Protein AF-A0A7S0EJP9-F1 (afdb_monomer)

Solvent-accessible surface area (backbone atoms only — not comparable to full-atom values): 6177 Å² total; per-residue (Å²): 135,87,71,93,80,46,49,66,58,36,39,51,52,16,52,53,30,41,78,68,69,37,49,70,61,13,44,55,24,21,53,50,23,35,73,77,34,79,79,43,28,59,30,37,18,52,48,28,44,51,38,47,77,71,71,41,59,84,40,66,68,39,55,53,31,36,50,57,10,34,76,74,33,74,82,39,61,69,30,42,48,36,44,18,50,50,27,41,72,63,75,34,54,70,62,16,51,56,43,51,52,52,46,55,58,52,56,51,56,61,74,70,40,95,87,117

Mean predicted aligned error: 5.54 Å

Organism: NCBI:txid3032

Foldseek 3Di:
DDDPLDLVVLLVVLVVCVVVVVLVSSLVSLVSSCVSPVLALSSLLSNLLSCLVVLNLVDVSSVVSLVSSCVSCVLDLSSLQSVLSSCVSVVNNVVSVVSVVSNVVVVVVVVPPPVD

Structure (mmCIF, N/CA/C/O backbone):
data_AF-A0A7S0EJP9-F1
#
_entry.id   AF-A0A7S0EJP9-F1
#
loop_
_atom_site.group_PDB
_atom_site.id
_atom_site.type_symbol
_atom_site.label_atom_id
_atom_site.label_alt_id
_atom_site.label_comp_id
_atom_site.label_asym_id
_atom_site.label_entity_id
_atom_site.label_seq_id
_atom_site.pdbx_PDB_ins_code
_atom_site.Cartn_x
_atom_site.Cartn_y
_atom_site.Cartn_z
_atom_site.occupancy
_atom_site.B_iso_or_equiv
_atom_site.auth_seq_id
_atom_site.auth_comp_id
_atom_site.auth_asym_id
_atom_site.auth_atom_id
_atom_site.pdbx_PDB_model_num
ATOM 1 N N . SER A 1 1 ? 24.679 -3.804 -19.038 1.00 35.72 1 SER A N 1
ATOM 2 C CA . SER A 1 1 ? 23.480 -4.091 -19.852 1.00 35.72 1 SER A CA 1
ATOM 3 C C . SER A 1 1 ? 22.241 -3.875 -18.992 1.00 35.72 1 SER A C 1
ATOM 5 O O . SER A 1 1 ? 21.875 -4.736 -18.207 1.00 35.72 1 SER A O 1
ATOM 7 N N . ALA A 1 2 ? 21.642 -2.682 -19.049 1.00 40.38 2 ALA A N 1
ATOM 8 C CA . ALA A 1 2 ? 20.444 -2.356 -18.275 1.00 40.38 2 ALA A CA 1
ATOM 9 C C . ALA A 1 2 ? 19.207 -2.894 -19.007 1.00 40.38 2 ALA A C 1
ATOM 11 O O . ALA A 1 2 ? 18.754 -2.297 -19.979 1.00 40.38 2 ALA A O 1
ATOM 12 N N . SER A 1 3 ? 18.695 -4.045 -18.579 1.00 44.69 3 SER A N 1
ATOM 13 C CA . SER A 1 3 ? 17.474 -4.626 -19.140 1.00 44.69 3 SER A CA 1
ATOM 14 C C . SER A 1 3 ? 16.260 -3.729 -18.814 1.00 44.69 3 SER A C 1
ATOM 16 O O . SER A 1 3 ? 15.945 -3.563 -17.635 1.00 44.69 3 SER A O 1
ATOM 18 N N . PRO A 1 4 ? 15.531 -3.173 -19.805 1.00 47.84 4 PRO A N 1
ATOM 19 C CA . PRO A 1 4 ? 14.410 -2.238 -19.598 1.00 47.84 4 PRO A CA 1
ATOM 20 C C . PRO A 1 4 ? 13.113 -2.854 -19.034 1.00 47.84 4 PRO A C 1
ATOM 22 O O . PRO A 1 4 ? 12.049 -2.240 -19.115 1.00 47.84 4 PRO A O 1
ATOM 25 N N . ASN A 1 5 ? 13.169 -4.056 -18.455 1.00 55.03 5 ASN A N 1
ATOM 26 C CA . ASN A 1 5 ? 12.011 -4.780 -17.919 1.00 55.03 5 ASN A CA 1
ATOM 27 C C . ASN A 1 5 ? 11.846 -4.602 -16.398 1.00 55.03 5 ASN A C 1
ATOM 29 O O . ASN A 1 5 ? 11.392 -5.500 -15.696 1.00 55.03 5 ASN A O 1
ATOM 33 N N . ASN A 1 6 ? 12.302 -3.467 -15.865 1.00 70.62 6 ASN A N 1
ATOM 34 C CA . ASN A 1 6 ? 12.559 -3.341 -14.440 1.00 70.62 6 ASN A CA 1
ATOM 35 C C . ASN A 1 6 ? 11.319 -2.831 -13.683 1.00 70.62 6 ASN A C 1
ATOM 37 O O . ASN A 1 6 ? 11.081 -1.626 -13.562 1.00 70.62 6 ASN A O 1
ATOM 41 N N . THR A 1 7 ? 10.521 -3.765 -13.173 1.00 83.12 7 THR A N 1
ATOM 42 C CA . THR A 1 7 ? 9.436 -3.540 -12.201 1.00 83.12 7 THR A CA 1
ATOM 43 C C . THR A 1 7 ? 9.868 -2.681 -11.022 1.00 83.12 7 THR A C 1
ATOM 45 O O . THR A 1 7 ? 9.077 -1.863 -10.557 1.00 83.12 7 THR A O 1
ATOM 48 N N . GLN A 1 8 ? 11.133 -2.778 -10.607 1.00 85.19 8 GLN A N 1
ATOM 49 C CA . GLN A 1 8 ? 11.726 -1.928 -9.579 1.00 85.19 8 GLN A CA 1
ATOM 50 C C . GLN A 1 8 ? 11.788 -0.460 -10.013 1.00 85.19 8 GLN A C 1
ATOM 52 O O . GLN A 1 8 ? 11.442 0.423 -9.237 1.00 85.19 8 GLN A O 1
ATOM 57 N N . VAL A 1 9 ? 12.172 -0.180 -11.262 1.00 86.75 9 VAL A N 1
ATOM 58 C CA . VAL A 1 9 ? 12.203 1.192 -11.798 1.00 86.75 9 VAL A CA 1
ATOM 59 C C . VAL A 1 9 ? 10.787 1.743 -11.907 1.00 86.75 9 VAL A C 1
ATOM 61 O O . VAL A 1 9 ? 10.538 2.871 -11.489 1.00 86.75 9 VAL A O 1
ATOM 64 N N . ALA A 1 10 ? 9.838 0.945 -12.405 1.00 89.25 10 ALA A N 1
ATOM 65 C CA . ALA A 1 10 ? 8.432 1.343 -12.437 1.00 89.25 10 ALA A CA 1
ATOM 66 C C . ALA A 1 10 ? 7.894 1.639 -11.025 1.00 89.25 10 ALA A C 1
ATOM 68 O O . ALA A 1 10 ? 7.234 2.657 -10.836 1.00 89.25 10 ALA A O 1
ATOM 69 N N . PHE A 1 11 ? 8.237 0.810 -10.035 1.00 93.62 11 PHE A N 1
ATOM 70 C CA . PHE A 1 11 ? 7.866 1.025 -8.639 1.00 93.62 11 PHE A CA 1
ATOM 71 C C . PHE A 1 11 ? 8.460 2.325 -8.091 1.00 93.62 11 PHE A C 1
ATOM 73 O O . PHE A 1 11 ? 7.729 3.117 -7.508 1.00 93.62 11 PHE A O 1
ATOM 80 N N . LEU A 1 12 ? 9.754 2.576 -8.313 1.00 94.06 12 LEU A N 1
ATOM 81 C CA . LEU A 1 12 ? 10.423 3.790 -7.842 1.00 94.06 12 LEU A CA 1
ATOM 82 C C . LEU A 1 12 ? 9.807 5.053 -8.453 1.00 94.06 12 LEU A C 1
ATOM 84 O O . LEU A 1 12 ? 9.531 6.001 -7.724 1.00 94.06 12 LEU A O 1
ATOM 88 N N . PHE A 1 13 ? 9.524 5.060 -9.760 1.00 93.75 13 PHE A N 1
ATOM 89 C CA . PHE A 1 13 ? 8.793 6.168 -10.380 1.00 93.75 13 PHE A CA 1
ATOM 90 C C . PHE A 1 13 ? 7.415 6.358 -9.749 1.00 93.75 13 PHE A C 1
ATOM 92 O O . PHE A 1 13 ? 7.078 7.480 -9.383 1.00 93.75 13 PHE A O 1
ATOM 99 N N . GLY A 1 14 ? 6.656 5.273 -9.564 1.00 95.94 14 GLY A N 1
ATOM 100 C CA . GLY A 1 14 ? 5.341 5.337 -8.927 1.00 95.94 14 GLY A CA 1
ATOM 101 C C . GLY A 1 14 ? 5.408 5.895 -7.508 1.00 95.94 14 GLY A C 1
ATOM 102 O O . GLY A 1 14 ? 4.620 6.762 -7.143 1.00 95.94 14 GLY A O 1
ATOM 103 N N . PHE A 1 15 ? 6.405 5.472 -6.734 1.00 95.44 15 PHE A N 1
ATOM 104 C CA . PHE A 1 15 ? 6.669 5.985 -5.397 1.00 95.44 15 PHE A CA 1
ATOM 105 C C . PHE A 1 15 ? 6.949 7.492 -5.408 1.00 95.44 15 PHE A C 1
ATOM 107 O O . PHE A 1 15 ? 6.300 8.239 -4.678 1.00 95.44 15 PHE A O 1
ATOM 114 N N . PHE A 1 16 ? 7.863 7.972 -6.254 1.00 96.38 16 PHE A N 1
ATOM 115 C CA . PHE A 1 16 ? 8.178 9.402 -6.320 1.00 96.38 16 PHE A CA 1
ATOM 116 C C . PHE A 1 16 ? 7.006 10.244 -6.832 1.00 96.38 16 PHE A C 1
ATOM 118 O O . PHE A 1 16 ? 6.747 11.322 -6.294 1.00 96.38 16 PHE A O 1
ATOM 125 N N . GLU A 1 17 ? 6.277 9.758 -7.837 1.00 97.56 17 GLU A N 1
ATOM 126 C CA . GLU A 1 17 ? 5.071 10.409 -8.354 1.00 97.56 17 GLU A CA 1
ATOM 127 C C . GLU A 1 17 ? 4.005 10.518 -7.249 1.00 97.56 17 GLU A C 1
ATOM 129 O O . GLU A 1 17 ? 3.477 11.608 -7.022 1.00 97.56 17 GLU A O 1
ATOM 134 N N . MET A 1 18 ? 3.780 9.447 -6.478 1.00 96.88 18 MET A N 1
ATOM 135 C CA . MET A 1 18 ? 2.847 9.430 -5.345 1.00 96.88 18 MET A CA 1
ATOM 136 C C . MET A 1 18 ? 3.239 10.460 -4.286 1.00 96.88 18 MET A C 1
ATOM 138 O O . MET A 1 18 ? 2.423 11.293 -3.895 1.00 96.88 18 MET A O 1
ATOM 142 N N . ARG A 1 19 ? 4.513 10.468 -3.876 1.00 94.00 19 ARG A N 1
ATOM 143 C CA . ARG A 1 19 ? 5.048 11.429 -2.897 1.00 94.00 19 ARG A CA 1
ATOM 144 C C . ARG A 1 19 ? 5.007 12.877 -3.388 1.00 94.00 19 ARG A C 1
ATOM 146 O O . ARG A 1 19 ? 4.976 13.787 -2.568 1.00 94.00 19 ARG A O 1
ATOM 153 N N . SER A 1 20 ? 4.964 13.081 -4.702 1.00 95.56 20 SER A N 1
ATOM 154 C CA . SER A 1 20 ? 4.814 14.392 -5.343 1.00 95.56 20 SER A CA 1
ATOM 155 C C . SER A 1 20 ? 3.350 14.801 -5.567 1.00 95.56 20 SER A C 1
ATOM 157 O O . SER A 1 2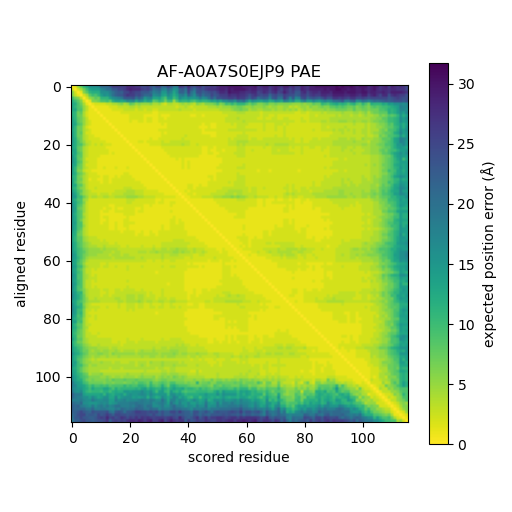0 ? 3.096 15.796 -6.240 1.00 95.56 20 SER A O 1
ATOM 159 N N . GLY A 1 21 ? 2.380 14.023 -5.072 1.00 95.12 21 GLY A N 1
ATOM 160 C CA . GLY A 1 21 ? 0.945 14.269 -5.259 1.00 95.12 21 GLY A CA 1
ATOM 161 C C . GLY A 1 21 ? 0.403 13.901 -6.647 1.00 95.12 21 GLY A C 1
ATOM 162 O O . GLY A 1 21 ? -0.781 14.100 -6.919 1.00 95.12 21 GLY A O 1
ATOM 163 N N . LYS A 1 22 ? 1.229 13.322 -7.526 1.00 97.62 22 LYS A N 1
ATOM 164 C CA . LYS A 1 22 ? 0.857 12.871 -8.879 1.00 97.62 22 LYS A CA 1
ATOM 165 C C . LYS A 1 22 ? 0.222 11.481 -8.821 1.00 97.62 22 LYS A C 1
ATOM 167 O O . LYS A 1 22 ? 0.779 10.487 -9.286 1.00 97.62 22 LYS A O 1
ATOM 172 N N . LEU A 1 23 ? -0.933 11.400 -8.159 1.00 96.69 23 LEU A N 1
ATOM 173 C CA . LEU A 1 23 ? -1.553 10.121 -7.799 1.00 96.69 23 LEU A CA 1
ATOM 174 C C . LEU A 1 23 ? -1.991 9.293 -9.020 1.00 96.69 23 LEU A C 1
ATOM 176 O O . LEU A 1 23 ? -1.939 8.068 -8.967 1.00 96.69 23 LEU A O 1
ATOM 180 N N . LYS A 1 24 ? -2.396 9.931 -10.128 1.00 97.31 24 LYS A N 1
ATOM 181 C CA . LYS A 1 24 ? -2.844 9.223 -11.345 1.00 97.31 24 LYS A CA 1
ATOM 182 C C . LYS A 1 24 ? -1.678 8.568 -12.086 1.00 97.31 24 LYS A C 1
ATOM 184 O O . LYS A 1 24 ? -1.779 7.436 -12.566 1.00 97.31 24 LYS A O 1
ATOM 189 N N . GLU A 1 25 ? -0.564 9.281 -12.176 1.00 97.19 25 GLU A N 1
ATOM 190 C CA . GLU A 1 25 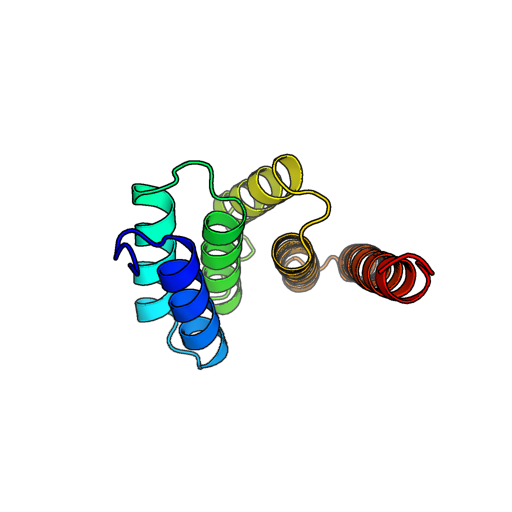? 0.678 8.794 -12.760 1.00 97.19 25 GLU A CA 1
ATOM 191 C C . GLU A 1 25 ? 1.217 7.635 -11.921 1.00 97.19 25 GLU A C 1
ATOM 193 O O . GLU A 1 25 ? 1.432 6.543 -12.455 1.00 97.19 25 GLU A O 1
ATOM 198 N N . ALA A 1 26 ? 1.268 7.817 -10.598 1.00 97.75 26 ALA A N 1
ATOM 199 C CA . ALA A 1 26 ? 1.680 6.779 -9.663 1.00 97.75 26 ALA A CA 1
ATOM 200 C C . ALA A 1 26 ? 0.824 5.510 -9.771 1.00 97.75 26 ALA A C 1
ATOM 202 O O . ALA A 1 26 ? 1.355 4.399 -9.829 1.00 97.75 26 ALA A O 1
ATOM 203 N N . GLU A 1 27 ? -0.499 5.661 -9.873 1.00 97.56 27 GLU A N 1
ATOM 204 C CA . GLU A 1 27 ? -1.420 4.542 -10.078 1.00 97.56 27 GLU A CA 1
ATOM 205 C C . GLU A 1 27 ? -1.072 3.773 -11.360 1.00 97.56 27 GLU A C 1
ATOM 207 O O . GLU A 1 27 ? -0.948 2.546 -11.341 1.00 97.56 27 GLU A O 1
ATOM 212 N N . THR A 1 28 ? -0.809 4.485 -12.458 1.00 97.44 28 THR A N 1
ATOM 213 C CA . THR A 1 28 ? -0.396 3.876 -13.732 1.00 97.44 28 THR A CA 1
ATOM 214 C C . THR A 1 28 ? 0.909 3.084 -13.586 1.00 97.44 28 THR A C 1
ATOM 216 O O . THR A 1 28 ? 1.054 1.998 -14.167 1.00 97.44 28 THR A O 1
ATOM 219 N N . ARG A 1 29 ? 1.868 3.590 -12.797 1.00 96.75 29 ARG A N 1
ATOM 220 C CA . ARG A 1 29 ? 3.137 2.901 -12.518 1.00 96.75 29 ARG A CA 1
ATOM 221 C C . ARG A 1 29 ? 2.941 1.640 -11.694 1.00 96.75 29 ARG A C 1
ATOM 223 O O . ARG A 1 29 ? 3.425 0.586 -12.105 1.00 96.75 29 ARG A O 1
ATOM 230 N N . PHE A 1 30 ? 2.197 1.706 -10.595 1.00 97.00 30 PHE A N 1
ATOM 231 C CA . PHE A 1 30 ? 1.962 0.533 -9.755 1.00 97.00 30 PHE A CA 1
ATOM 232 C C . PHE A 1 30 ? 1.105 -0.524 -10.460 1.00 97.00 30 PHE A C 1
ATOM 234 O O . PHE A 1 30 ? 1.396 -1.714 -10.359 1.00 97.00 30 PHE A O 1
ATOM 241 N N . GLN A 1 31 ? 0.124 -0.126 -11.275 1.00 96.12 31 GLN A N 1
ATOM 242 C CA . GLN A 1 31 ? -0.601 -1.065 -12.135 1.00 96.12 31 GLN A CA 1
ATOM 243 C C . GLN A 1 31 ? 0.327 -1.749 -13.146 1.00 96.12 31 GLN A C 1
ATOM 245 O O . GLN A 1 31 ? 0.172 -2.938 -13.422 1.00 96.12 31 GLN A O 1
ATOM 250 N N . ARG A 1 32 ? 1.317 -1.033 -13.699 1.00 94.50 32 ARG A N 1
ATOM 251 C CA . ARG A 1 32 ? 2.343 -1.655 -14.549 1.00 94.50 32 ARG A CA 1
ATOM 252 C C . ARG A 1 32 ? 3.185 -2.658 -13.764 1.00 94.50 32 ARG A C 1
ATOM 254 O O . ARG A 1 32 ? 3.442 -3.733 -14.298 1.00 94.50 32 ARG A O 1
ATOM 261 N N . CYS A 1 33 ? 3.574 -2.338 -12.530 1.00 94.62 33 CYS A N 1
ATOM 262 C CA . CYS A 1 33 ? 4.258 -3.290 -11.656 1.00 94.62 33 CYS A CA 1
ATOM 263 C C . CYS A 1 33 ? 3.418 -4.555 -11.466 1.00 94.62 33 CYS A C 1
ATOM 265 O O . CYS A 1 33 ? 3.942 -5.634 -11.687 1.00 94.62 33 CYS A O 1
ATOM 267 N N . LEU A 1 34 ? 2.118 -4.443 -11.175 1.00 93.81 34 LEU A N 1
ATOM 268 C CA . LEU A 1 34 ? 1.242 -5.612 -11.018 1.00 93.81 34 LEU A CA 1
ATOM 269 C C . LEU A 1 34 ? 1.015 -6.404 -12.313 1.00 93.81 34 LEU A C 1
ATOM 271 O O . LEU A 1 34 ? 0.824 -7.613 -12.254 1.00 93.81 34 LEU A O 1
ATOM 275 N N . ARG A 1 35 ? 1.051 -5.770 -13.491 1.00 93.62 35 ARG A N 1
ATOM 276 C CA . ARG A 1 35 ? 0.977 -6.509 -14.767 1.00 93.62 35 ARG A CA 1
ATOM 277 C C . ARG A 1 35 ? 2.209 -7.378 -15.016 1.00 93.62 35 ARG A C 1
ATOM 279 O O . ARG A 1 35 ? 2.085 -8.438 -15.616 1.00 93.62 35 ARG A O 1
ATOM 286 N N . LEU A 1 36 ? 3.383 -6.908 -14.601 1.00 91.00 36 LEU A N 1
ATOM 287 C CA . LEU A 1 36 ? 4.654 -7.616 -14.779 1.00 91.00 36 LEU A CA 1
ATOM 288 C C . LEU A 1 36 ? 4.928 -8.595 -13.626 1.00 91.00 36 LEU A C 1
ATOM 290 O O . LEU A 1 36 ? 5.438 -9.687 -13.844 1.00 91.00 36 LEU A O 1
ATOM 294 N N . GLU A 1 37 ? 4.539 -8.215 -12.413 1.00 92.81 37 GLU A N 1
ATOM 295 C CA . GLU A 1 37 ? 4.633 -8.987 -11.177 1.00 92.81 37 GLU A CA 1
ATOM 296 C C . GLU A 1 37 ? 3.276 -8.978 -10.455 1.00 92.81 37 GLU A C 1
ATOM 298 O O . GLU A 1 37 ? 3.058 -8.184 -9.531 1.00 92.81 37 GLU A O 1
ATOM 303 N N . PRO A 1 38 ? 2.360 -9.897 -10.807 1.00 92.69 38 PRO A N 1
ATOM 304 C CA . PRO A 1 38 ? 1.030 -9.986 -10.187 1.00 92.69 38 PRO A CA 1
ATOM 305 C C . PRO A 1 38 ? 1.056 -10.165 -8.666 1.00 92.69 38 PRO A C 1
ATOM 307 O O . PRO A 1 38 ? 0.087 -9.862 -7.966 1.00 92.69 38 PRO A O 1
ATOM 310 N N . ASN A 1 39 ? 2.184 -10.646 -8.141 1.00 90.62 39 ASN A N 1
ATOM 311 C CA . ASN A 1 39 ? 2.380 -10.887 -6.721 1.00 90.62 39 ASN A CA 1
ATOM 312 C C . ASN A 1 39 ? 3.141 -9.772 -5.987 1.00 90.62 39 ASN A C 1
ATOM 314 O O . ASN A 1 39 ? 3.428 -9.934 -4.803 1.00 90.62 39 ASN A O 1
ATOM 318 N N . SER A 1 40 ? 3.430 -8.639 -6.637 1.00 95.19 40 SER A N 1
ATOM 319 C CA . SER A 1 40 ? 4.200 -7.543 -6.038 1.00 95.19 40 SER A CA 1
ATOM 320 C C . SER A 1 40 ? 3.470 -6.891 -4.855 1.00 95.19 40 SER A C 1
ATOM 322 O O . SER A 1 40 ? 2.544 -6.094 -5.032 1.00 95.19 40 SER A O 1
ATOM 324 N N . SER A 1 41 ? 3.915 -7.195 -3.632 1.00 96.62 41 SER A N 1
ATOM 325 C CA . SER A 1 41 ? 3.393 -6.612 -2.385 1.00 96.62 41 SER A CA 1
ATOM 326 C C . SER A 1 41 ? 3.535 -5.092 -2.364 1.00 96.62 41 SER A C 1
ATOM 328 O O . SER A 1 41 ? 2.633 -4.388 -1.925 1.00 96.62 41 SER A O 1
ATOM 330 N N . LYS A 1 42 ? 4.650 -4.580 -2.898 1.00 96.12 42 LYS A N 1
ATOM 331 C CA . LYS A 1 42 ? 4.947 -3.146 -2.979 1.00 96.12 42 LYS A CA 1
ATOM 332 C C . LYS A 1 42 ? 3.990 -2.406 -3.902 1.00 96.12 42 LYS A C 1
ATOM 334 O O . LYS A 1 42 ? 3.490 -1.347 -3.546 1.00 96.12 42 LYS A O 1
ATOM 339 N N . ALA A 1 43 ? 3.701 -2.967 -5.073 1.00 96.56 43 ALA A N 1
ATOM 340 C CA . ALA A 1 43 ? 2.749 -2.356 -5.991 1.00 96.56 43 ALA A CA 1
ATOM 341 C C . ALA A 1 43 ? 1.321 -2.374 -5.425 1.00 96.56 43 ALA A C 1
ATOM 343 O O . ALA A 1 43 ? 0.590 -1.394 -5.557 1.00 96.56 43 ALA A O 1
ATOM 344 N N . LEU A 1 44 ? 0.947 -3.462 -4.743 1.00 97.56 44 LEU A N 1
ATOM 345 C CA . LEU A 1 44 ? -0.340 -3.579 -4.062 1.00 97.56 44 LEU A CA 1
ATOM 346 C C . LEU A 1 44 ? -0.477 -2.550 -2.926 1.00 97.56 44 LEU A C 1
ATOM 348 O O . LEU A 1 44 ? -1.488 -1.854 -2.853 1.00 97.56 44 LEU A O 1
ATOM 352 N N . ALA A 1 45 ? 0.560 -2.402 -2.097 1.00 98.31 45 ALA A N 1
ATOM 353 C CA . ALA A 1 45 ? 0.625 -1.398 -1.038 1.00 98.31 45 ALA A CA 1
ATOM 354 C C . ALA A 1 45 ? 0.571 0.036 -1.594 1.00 98.31 45 ALA A C 1
ATOM 356 O O . ALA A 1 45 ? -0.192 0.852 -1.089 1.00 98.31 45 ALA A O 1
ATOM 357 N N . GLY A 1 46 ? 1.299 0.326 -2.677 1.00 97.75 46 GLY A N 1
ATOM 358 C CA . GLY A 1 46 ? 1.290 1.645 -3.316 1.00 97.75 46 GLY A CA 1
ATOM 359 C C . GLY A 1 46 ? -0.084 2.035 -3.869 1.00 97.75 46 GLY A C 1
ATOM 360 O O . GLY A 1 46 ? -0.530 3.164 -3.683 1.00 97.75 46 GLY A O 1
ATOM 361 N N . LEU A 1 47 ? -0.809 1.097 -4.491 1.00 98.19 47 LEU A N 1
ATOM 362 C CA . LEU A 1 47 ? -2.186 1.356 -4.926 1.00 98.19 47 LEU A CA 1
ATOM 363 C C . LEU A 1 47 ? -3.139 1.567 -3.742 1.00 98.19 47 LEU A C 1
ATOM 365 O O . LEU A 1 47 ? -4.005 2.436 -3.817 1.00 98.19 47 LEU A O 1
ATOM 369 N N . ALA A 1 48 ? -2.982 0.811 -2.653 1.00 98.06 48 ALA A N 1
ATOM 370 C CA . ALA A 1 48 ? -3.777 1.015 -1.445 1.00 98.06 48 ALA A CA 1
ATOM 371 C C . ALA A 1 48 ? -3.516 2.403 -0.833 1.00 98.06 48 ALA A C 1
ATOM 373 O O . ALA A 1 48 ? -4.462 3.115 -0.507 1.00 98.06 48 ALA A O 1
ATOM 374 N N . GLU A 1 49 ? -2.254 2.831 -0.756 1.00 98.00 49 GLU A N 1
ATOM 375 C CA . GLU A 1 49 ? -1.867 4.157 -0.260 1.00 98.00 49 GLU A CA 1
ATOM 376 C C . GLU A 1 49 ? -2.461 5.289 -1.115 1.00 98.00 49 GLU A C 1
ATOM 378 O O . GLU A 1 49 ? -3.006 6.250 -0.570 1.00 98.00 49 GLU A O 1
ATOM 383 N N . ILE A 1 50 ? -2.491 5.139 -2.445 1.00 97.94 50 ILE A N 1
ATOM 384 C CA . ILE A 1 50 ? -3.192 6.080 -3.338 1.00 97.94 50 ILE A CA 1
ATOM 385 C C . ILE A 1 50 ? -4.679 6.191 -2.980 1.00 97.94 50 ILE A C 1
ATOM 387 O O . ILE A 1 50 ? -5.210 7.301 -2.910 1.00 97.94 50 ILE A O 1
ATOM 391 N N . ARG A 1 51 ? -5.363 5.068 -2.722 1.00 97.75 51 ARG A N 1
ATOM 392 C CA . ARG A 1 51 ? -6.778 5.081 -2.308 1.00 97.75 51 ARG A CA 1
ATOM 393 C C . ARG A 1 51 ? -6.970 5.754 -0.948 1.00 97.75 51 ARG A C 1
ATOM 395 O O . ARG A 1 51 ? -7.947 6.476 -0.763 1.00 97.75 51 ARG A O 1
ATOM 402 N N . LEU A 1 52 ? -6.021 5.603 -0.029 1.00 97.31 52 LEU A N 1
ATOM 403 C CA . LEU A 1 52 ? -6.046 6.294 1.264 1.00 97.31 52 LEU A CA 1
ATOM 404 C C . LEU A 1 52 ? -5.850 7.805 1.133 1.00 97.31 52 LEU A C 1
ATOM 406 O O . LEU A 1 52 ? -6.541 8.570 1.807 1.00 97.31 52 LEU A O 1
ATOM 410 N N . HIS A 1 53 ? -4.981 8.255 0.226 1.00 95.38 53 HIS A N 1
ATOM 411 C CA . HIS A 1 53 ? -4.866 9.676 -0.115 1.00 95.38 53 HIS A CA 1
ATOM 412 C C . HIS A 1 53 ? -6.147 10.243 -0.744 1.00 95.38 53 HIS A C 1
ATOM 414 O O . HIS A 1 53 ? -6.417 11.434 -0.610 1.00 95.38 53 HIS A O 1
ATOM 420 N N . GLN A 1 54 ? -6.950 9.397 -1.391 1.00 95.06 54 GLN A N 1
ATOM 421 C CA . GLN A 1 54 ? -8.253 9.753 -1.959 1.00 95.06 54 GLN A CA 1
ATOM 422 C C . GLN A 1 54 ? -9.402 9.716 -0.933 1.00 95.06 54 GLN A C 1
ATOM 424 O O . GLN A 1 54 ? -10.537 10.009 -1.298 1.00 95.06 54 GLN A O 1
ATOM 429 N N . GLY A 1 55 ? -9.137 9.375 0.335 1.00 96.06 55 GLY A N 1
ATOM 430 C CA . GLY A 1 55 ? -10.169 9.301 1.376 1.00 96.06 55 GLY A CA 1
ATOM 431 C C . GLY A 1 55 ? -11.034 8.036 1.316 1.00 96.06 55 GLY A C 1
ATOM 432 O O . GLY A 1 55 ? -12.154 8.029 1.822 1.00 96.06 55 GLY A O 1
ATOM 433 N N . LEU A 1 56 ? -10.550 6.979 0.655 1.00 96.56 56 LEU A N 1
ATOM 434 C CA . LEU A 1 56 ? -11.289 5.733 0.437 1.00 96.56 56 LEU A CA 1
ATOM 435 C C . LEU A 1 56 ? -10.950 4.646 1.471 1.00 96.56 56 LEU A C 1
ATOM 437 O O . LEU A 1 56 ? -11.102 3.462 1.184 1.00 96.56 56 LEU A O 1
ATOM 441 N N . GLU A 1 57 ? -10.500 5.017 2.674 1.00 94.19 57 GLU A N 1
ATOM 442 C CA . GLU A 1 57 ? -10.173 4.077 3.761 1.00 94.19 57 GLU A CA 1
ATOM 443 C C . GLU A 1 57 ? -11.318 3.127 4.150 1.00 94.19 57 GLU A C 1
ATOM 445 O O . GLU A 1 57 ? -11.058 2.014 4.602 1.00 94.19 57 GLU A O 1
ATOM 450 N N . SER A 1 58 ? -12.577 3.529 3.953 1.00 94.38 58 SER A N 1
ATOM 451 C CA . SER A 1 58 ? -13.754 2.700 4.241 1.00 94.38 58 SER A CA 1
ATOM 452 C C . SER A 1 58 ? -14.023 1.624 3.184 1.00 94.38 58 SER A C 1
ATOM 454 O O . SER A 1 58 ? -14.828 0.722 3.422 1.00 94.38 58 SER A O 1
ATOM 456 N N . ASN A 1 59 ? -13.361 1.683 2.022 1.00 96.19 59 ASN A N 1
ATOM 457 C CA . ASN A 1 59 ? -13.492 0.657 0.998 1.00 96.19 59 ASN A CA 1
ATOM 458 C C . ASN A 1 59 ? -12.749 -0.619 1.435 1.00 96.19 59 ASN A C 1
ATOM 460 O O . ASN A 1 59 ? -11.529 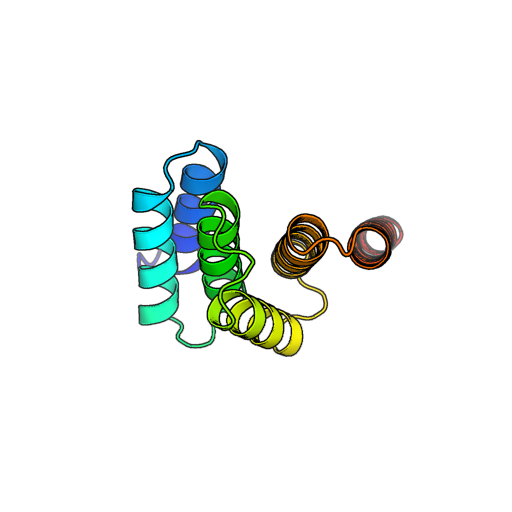-0.627 1.612 1.00 96.19 59 ASN A O 1
ATOM 464 N N . ALA A 1 60 ? -13.490 -1.725 1.549 1.00 94.81 60 ALA A N 1
ATOM 465 C CA . ALA A 1 60 ? -12.964 -3.030 1.945 1.00 94.81 60 ALA A CA 1
ATOM 466 C C . ALA A 1 60 ? -11.823 -3.535 1.042 1.00 94.81 60 ALA A C 1
ATOM 468 O O . ALA A 1 60 ? -10.936 -4.254 1.508 1.00 94.81 60 ALA A O 1
ATOM 469 N N . GLU A 1 61 ? -11.800 -3.143 -0.234 1.00 95.75 61 GLU A N 1
ATOM 470 C CA . GLU A 1 61 ? -10.717 -3.491 -1.156 1.00 95.75 61 GLU A CA 1
ATOM 471 C C . GLU A 1 61 ? -9.364 -2.952 -0.682 1.00 95.75 61 GLU A C 1
ATOM 473 O O . GLU A 1 61 ? -8.363 -3.656 -0.797 1.00 95.75 61 GLU A O 1
ATOM 478 N N . VAL A 1 62 ? -9.330 -1.761 -0.074 1.00 97.75 62 VAL A N 1
ATOM 479 C CA . VAL A 1 62 ? -8.093 -1.158 0.445 1.00 97.75 62 VAL A CA 1
ATOM 480 C C . VAL A 1 62 ? -7.527 -2.006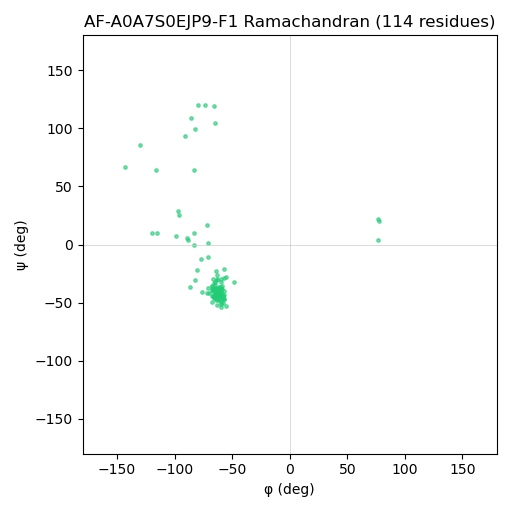 1.582 1.00 97.75 62 VAL A C 1
ATOM 482 O O . VAL A 1 62 ? -6.346 -2.354 1.564 1.00 97.75 62 VAL A O 1
ATOM 485 N N . GLY A 1 63 ? -8.379 -2.428 2.520 1.00 96.88 63 GLY 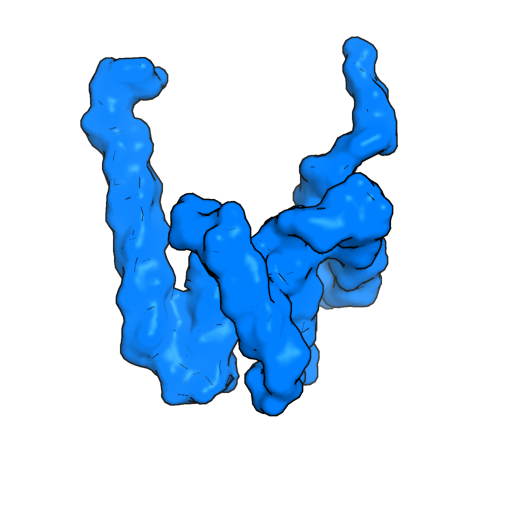A N 1
ATOM 486 C CA . GLY A 1 63 ? -7.987 -3.342 3.595 1.00 96.88 63 GLY A CA 1
ATOM 487 C C . GLY A 1 63 ? -7.480 -4.687 3.065 1.00 96.88 63 GLY A C 1
ATOM 488 O O . GLY A 1 63 ? -6.438 -5.169 3.506 1.00 96.88 63 GLY A O 1
ATOM 489 N N . ASN A 1 64 ? -8.153 -5.259 2.062 1.00 97.81 64 ASN A N 1
ATOM 490 C CA . ASN A 1 64 ? -7.734 -6.513 1.426 1.00 97.81 64 ASN A CA 1
ATOM 491 C C . ASN A 1 64 ? -6.381 -6.391 0.709 1.00 97.81 64 ASN A C 1
ATOM 493 O O . ASN A 1 64 ? -5.581 -7.328 0.725 1.00 97.81 64 ASN A O 1
ATOM 497 N N . MET A 1 65 ? -6.119 -5.252 0.067 1.00 97.81 65 MET A N 1
ATOM 498 C CA . MET A 1 65 ? -4.840 -4.967 -0.582 1.00 97.81 65 MET A CA 1
ATOM 499 C C . MET A 1 65 ? -3.709 -4.864 0.442 1.00 97.81 65 MET A C 1
ATOM 501 O O . MET A 1 65 ? -2.663 -5.482 0.255 1.00 97.81 65 MET A O 1
ATOM 505 N N . ILE A 1 66 ? -3.931 -4.145 1.546 1.00 98.12 66 ILE A N 1
ATOM 506 C CA . ILE A 1 66 ? -2.959 -4.039 2.641 1.00 98.12 66 ILE A CA 1
ATOM 507 C C . ILE A 1 66 ? -2.693 -5.407 3.274 1.00 98.12 66 ILE A C 1
ATOM 509 O O . ILE A 1 66 ? -1.532 -5.786 3.411 1.00 98.12 66 ILE A O 1
ATOM 513 N N . LEU A 1 67 ? -3.740 -6.176 3.588 1.00 97.50 67 LEU A N 1
ATOM 514 C CA . LEU A 1 67 ? -3.610 -7.510 4.177 1.00 97.50 67 LEU A CA 1
ATOM 515 C C . LEU A 1 67 ? -2.730 -8.418 3.310 1.00 97.50 67 LEU A C 1
ATOM 517 O O . LEU A 1 67 ? -1.721 -8.933 3.782 1.00 97.50 67 LEU A O 1
ATOM 521 N N . LYS A 1 68 ? -3.051 -8.536 2.017 1.00 97.75 68 LYS A N 1
ATOM 522 C CA . LYS A 1 68 ? -2.274 -9.351 1.071 1.00 97.75 68 LYS A CA 1
ATOM 523 C C . LYS A 1 68 ? -0.831 -8.870 0.924 1.00 97.75 68 LYS A C 1
ATOM 525 O O . LYS A 1 68 ? 0.068 -9.688 0.738 1.00 97.75 68 LYS A O 1
ATOM 530 N N . ALA A 1 69 ? -0.592 -7.558 0.961 1.00 97.75 69 ALA A N 1
ATOM 531 C CA . ALA A 1 69 ? 0.761 -7.016 0.888 1.00 97.75 69 ALA A CA 1
ATOM 532 C C . ALA A 1 69 ? 1.576 -7.408 2.131 1.00 97.75 69 ALA A C 1
ATOM 534 O O . ALA A 1 69 ? 2.707 -7.875 1.994 1.00 97.75 69 ALA A O 1
ATOM 535 N N . VAL A 1 70 ? 0.984 -7.279 3.324 1.00 97.06 70 VAL A N 1
ATOM 536 C CA . VAL A 1 70 ? 1.610 -7.643 4.603 1.00 97.06 70 VAL A CA 1
ATOM 537 C C . VAL A 1 70 ? 1.858 -9.147 4.694 1.00 97.06 70 VAL A C 1
ATOM 539 O O . VAL A 1 70 ? 2.954 -9.541 5.071 1.00 97.06 70 VAL A O 1
ATOM 542 N N . GLU A 1 71 ? 0.904 -9.994 4.300 1.00 96.69 71 GLU A N 1
ATOM 543 C CA . GLU A 1 71 ? 1.076 -11.458 4.291 1.00 96.69 71 GLU A CA 1
ATOM 544 C C . GLU A 1 71 ? 2.278 -11.896 3.447 1.00 96.69 71 GLU A C 1
ATOM 546 O O . GLU A 1 71 ? 3.026 -12.796 3.824 1.00 96.69 71 GLU A O 1
ATOM 551 N N . ARG A 1 72 ? 2.486 -11.241 2.301 1.00 95.50 72 ARG A N 1
ATOM 552 C CA . ARG A 1 72 ? 3.567 -11.570 1.364 1.00 95.50 72 ARG A CA 1
ATOM 553 C C . ARG A 1 72 ? 4.908 -10.964 1.754 1.00 95.50 72 ARG A C 1
ATOM 555 O O . ARG A 1 72 ? 5.955 -11.496 1.393 1.00 95.50 72 ARG A O 1
ATOM 562 N N . SER A 1 73 ? 4.904 -9.809 2.410 1.00 95.38 73 SER A N 1
ATOM 563 C CA . SER A 1 73 ? 6.125 -9.073 2.747 1.00 95.38 73 SER A CA 1
ATOM 564 C C . SER A 1 73 ? 5.997 -8.399 4.119 1.00 95.38 73 SER A C 1
ATOM 566 O O . SER A 1 73 ? 5.992 -7.171 4.208 1.00 95.38 73 SER A O 1
ATOM 568 N N . PRO A 1 74 ? 5.924 -9.189 5.209 1.00 93.81 74 PRO A N 1
ATOM 569 C CA . PRO A 1 74 ? 5.573 -8.702 6.550 1.00 93.81 74 PRO A CA 1
ATOM 570 C C . PRO A 1 74 ? 6.652 -7.841 7.217 1.00 93.81 74 PRO A C 1
ATOM 572 O O . PRO A 1 74 ? 6.392 -7.240 8.258 1.00 93.81 74 PRO A O 1
ATOM 575 N N . ASN A 1 75 ? 7.853 -7.805 6.640 1.00 91.00 75 ASN A N 1
ATOM 576 C CA . ASN A 1 75 ? 9.001 -7.034 7.116 1.00 91.00 75 ASN A CA 1
ATOM 577 C C . ASN A 1 75 ? 9.481 -6.014 6.078 1.00 91.00 75 ASN A C 1
ATOM 579 O O . ASN A 1 75 ? 10.564 -5.464 6.222 1.00 91.00 75 ASN A O 1
ATOM 583 N N . ASP A 1 76 ? 8.724 -5.788 5.000 1.00 92.56 76 ASP A N 1
ATOM 584 C CA . ASP A 1 76 ? 9.092 -4.749 4.046 1.00 92.56 76 ASP A CA 1
ATOM 585 C C . ASP A 1 76 ? 8.669 -3.376 4.601 1.00 92.56 76 ASP A C 1
ATOM 587 O O . ASP A 1 76 ? 7.474 -3.168 4.840 1.00 92.56 76 ASP A O 1
ATOM 591 N N . PRO A 1 77 ? 9.601 -2.425 4.807 1.00 91.88 77 PRO A N 1
ATOM 592 C CA . PRO A 1 77 ? 9.278 -1.145 5.435 1.00 91.88 77 PRO A CA 1
ATOM 593 C C . PRO A 1 77 ? 8.233 -0.332 4.667 1.00 91.88 77 PRO A C 1
ATOM 595 O O . PRO A 1 77 ? 7.433 0.369 5.282 1.00 91.88 77 PRO A O 1
ATOM 598 N N . PHE A 1 78 ? 8.198 -0.441 3.334 1.00 93.44 78 PHE A N 1
ATOM 599 C CA . PHE A 1 78 ? 7.209 0.264 2.519 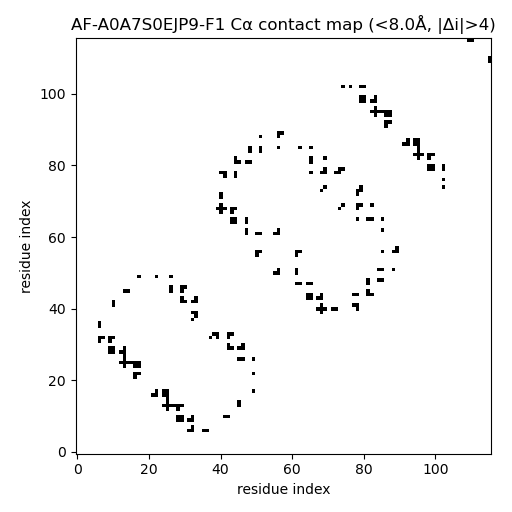1.00 93.44 78 PHE A CA 1
ATOM 600 C C . PHE A 1 78 ? 5.806 -0.327 2.718 1.00 93.44 78 PHE A C 1
ATOM 602 O O . PHE A 1 78 ? 4.834 0.409 2.882 1.00 93.44 78 PHE A O 1
ATOM 609 N N . VAL A 1 79 ? 5.700 -1.656 2.779 1.00 97.12 79 VAL A N 1
ATOM 610 C CA . VAL A 1 79 ? 4.436 -2.347 3.079 1.00 97.12 79 VAL A CA 1
ATOM 611 C C . VAL A 1 79 ? 3.954 -2.045 4.500 1.00 97.12 79 VAL A C 1
ATOM 613 O O . VAL A 1 79 ? 2.775 -1.751 4.704 1.00 97.12 79 VAL A O 1
ATOM 616 N N . LEU A 1 80 ? 4.855 -2.081 5.485 1.00 96.12 80 LEU A N 1
ATOM 617 C CA . LEU A 1 80 ? 4.520 -1.756 6.871 1.00 96.12 80 LEU A CA 1
ATOM 618 C C . LEU A 1 80 ? 4.085 -0.295 7.023 1.00 96.12 80 LEU A C 1
ATOM 620 O O . LEU A 1 80 ? 3.100 -0.033 7.710 1.00 96.12 80 LEU A O 1
ATOM 624 N N . HIS A 1 81 ? 4.742 0.639 6.332 1.00 95.75 81 HIS A N 1
ATOM 625 C CA . HIS A 1 81 ? 4.319 2.038 6.293 1.00 95.75 81 HIS A CA 1
ATOM 626 C C . HIS A 1 81 ? 2.890 2.181 5.756 1.00 95.75 81 HIS A C 1
ATOM 628 O O . HIS A 1 81 ? 2.045 2.785 6.418 1.00 95.75 81 HIS A O 1
ATOM 634 N N . ALA A 1 82 ? 2.581 1.573 4.605 1.00 97.06 82 ALA A N 1
ATOM 635 C CA . ALA A 1 82 ? 1.234 1.610 4.037 1.00 97.06 82 ALA A CA 1
ATOM 636 C C . ALA A 1 82 ? 0.186 1.005 4.995 1.00 97.06 82 ALA A C 1
ATOM 638 O O . ALA A 1 82 ? -0.917 1.534 5.131 1.00 97.06 82 ALA A O 1
ATOM 639 N N . SER A 1 83 ? 0.537 -0.064 5.721 1.00 98.00 83 SER A N 1
ATOM 640 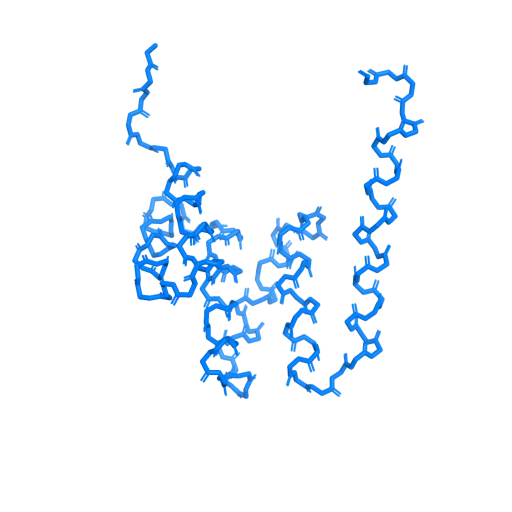C CA . SER A 1 83 ? -0.332 -0.667 6.742 1.00 98.00 83 SER A CA 1
ATOM 641 C C . SER A 1 83 ? -0.543 0.238 7.962 1.00 98.00 83 SER A C 1
ATOM 643 O O . SER A 1 83 ? -1.656 0.310 8.496 1.00 98.00 83 SER A O 1
ATOM 645 N N . ALA A 1 84 ? 0.499 0.934 8.421 1.00 97.69 84 ALA A N 1
ATOM 646 C CA . ALA A 1 84 ? 0.384 1.920 9.492 1.00 97.69 84 ALA A CA 1
ATOM 647 C C . ALA A 1 84 ? -0.503 3.093 9.056 1.00 97.69 84 ALA A C 1
ATOM 649 O O . ALA A 1 84 ? -1.406 3.492 9.792 1.00 97.69 84 ALA A O 1
ATOM 650 N N . PHE A 1 85 ? -0.313 3.588 7.831 1.00 97.44 85 PHE A N 1
ATOM 651 C CA . PHE A 1 85 ? -1.120 4.665 7.269 1.00 97.44 85 PHE A CA 1
ATOM 652 C C . PHE A 1 85 ? -2.593 4.267 7.113 1.00 97.44 85 PHE A C 1
ATOM 654 O O . PHE A 1 85 ? -3.478 5.032 7.496 1.00 97.44 85 PHE A O 1
ATOM 661 N N . PHE A 1 86 ? -2.869 3.041 6.655 1.00 98.12 86 PHE A N 1
ATOM 662 C CA . PHE A 1 86 ? -4.221 2.479 6.639 1.00 98.12 86 PHE A CA 1
ATOM 663 C C . PHE A 1 86 ? -4.852 2.474 8.033 1.00 98.12 86 PHE A C 1
ATOM 665 O O . PHE A 1 86 ? -5.993 2.908 8.200 1.00 98.12 86 PHE A O 1
ATOM 672 N N . SER A 1 87 ? -4.102 2.017 9.039 1.00 97.50 87 SER A N 1
ATOM 673 C CA . SER A 1 87 ? -4.577 1.924 10.424 1.00 97.50 87 SER A CA 1
ATOM 674 C C . SER A 1 87 ? -4.881 3.310 10.996 1.00 97.50 87 SER A C 1
ATOM 676 O O . SER A 1 87 ? -5.935 3.511 11.596 1.00 97.50 87 SER A O 1
ATOM 678 N N . TRP A 1 88 ? -4.017 4.291 10.728 1.00 97.31 88 TRP A N 1
ATOM 679 C CA . TRP A 1 88 ? -4.232 5.689 11.093 1.00 97.31 88 TRP A CA 1
ATOM 680 C C . TRP A 1 88 ? -5.504 6.260 10.455 1.00 97.31 88 TRP A C 1
ATOM 682 O O . TRP A 1 88 ? -6.390 6.744 11.159 1.00 97.31 88 TRP A O 1
ATOM 692 N N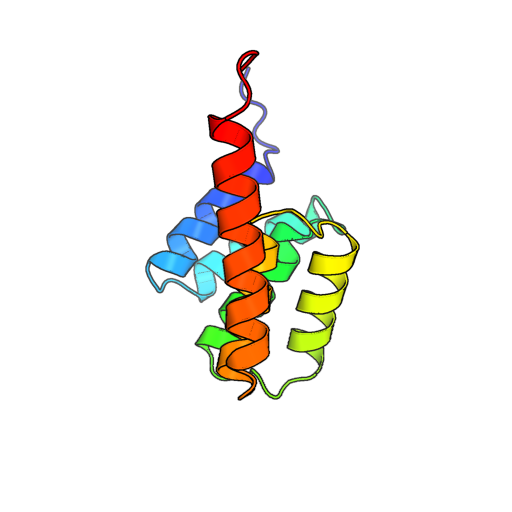 . LYS A 1 89 ? -5.628 6.153 9.125 1.00 97.06 89 LYS A N 1
ATOM 693 C CA . LYS A 1 89 ? -6.780 6.664 8.363 1.00 97.06 89 LYS A CA 1
ATOM 694 C C . LYS A 1 89 ? -8.091 5.976 8.747 1.00 97.06 89 LYS A C 1
ATOM 696 O O . LYS A 1 89 ? -9.132 6.617 8.739 1.00 97.06 89 LYS A O 1
ATOM 701 N N . SER A 1 90 ? -8.030 4.712 9.159 1.00 95.81 90 SER A N 1
ATOM 702 C CA . SER A 1 90 ? -9.188 3.930 9.611 1.00 95.81 90 SER A CA 1
ATOM 703 C C . SER A 1 90 ? -9.569 4.160 11.083 1.00 95.81 90 SER A C 1
ATOM 705 O O . SER A 1 90 ? -10.361 3.393 11.629 1.00 95.81 90 SER A O 1
ATOM 707 N N . GLY A 1 91 ? -8.991 5.160 11.760 1.00 95.94 91 GLY A N 1
ATOM 708 C CA . GLY A 1 91 ? -9.319 5.485 13.153 1.00 95.94 91 GLY A CA 1
ATOM 709 C C . GLY A 1 91 ? -8.712 4.536 14.192 1.00 95.94 91 GLY A C 1
ATOM 710 O O . GLY A 1 91 ? -9.210 4.457 15.312 1.00 95.94 91 GLY A O 1
ATOM 711 N N . LYS A 1 92 ? -7.634 3.820 13.844 1.00 96.12 92 LYS A N 1
ATOM 712 C CA . LYS A 1 92 ? -6.908 2.881 14.721 1.00 96.12 92 LYS A CA 1
ATOM 713 C C . LYS A 1 92 ? -5.466 3.362 14.982 1.00 96.12 92 LYS A C 1
ATOM 715 O O . LYS A 1 92 ? -4.509 2.698 14.574 1.00 96.12 92 LYS A O 1
ATOM 720 N N . PRO A 1 93 ? -5.268 4.513 15.653 1.00 94.50 93 PRO A N 1
ATOM 721 C CA . PRO A 1 93 ? -3.945 5.116 15.824 1.00 94.50 93 PRO A CA 1
ATOM 722 C C . PRO A 1 93 ? -2.989 4.277 16.686 1.00 94.50 93 PRO A C 1
ATOM 724 O O . PRO A 1 93 ? -1.798 4.243 16.393 1.00 94.50 93 PRO A O 1
ATOM 727 N N . SER A 1 94 ? -3.485 3.551 17.696 1.00 95.38 94 SER A N 1
ATOM 728 C CA . SER A 1 94 ? -2.646 2.663 18.520 1.00 95.38 94 SER A CA 1
ATOM 729 C C . SER A 1 94 ? -1.991 1.565 17.679 1.00 95.38 94 SER A C 1
ATOM 731 O O . SER A 1 94 ? -0.782 1.364 17.752 1.00 95.38 94 SER A O 1
ATOM 733 N N . GLN A 1 95 ? -2.769 0.934 16.794 1.00 94.38 95 GLN A N 1
ATOM 734 C CA . GLN A 1 95 ? -2.268 -0.080 15.867 1.00 94.38 95 GLN A CA 1
ATOM 735 C C . GLN A 1 95 ? -1.239 0.506 14.887 1.00 94.38 95 GLN A C 1
ATOM 737 O O . GLN A 1 95 ? -0.237 -0.138 14.582 1.00 94.38 95 GLN A O 1
ATOM 742 N N . ALA A 1 96 ? -1.452 1.736 14.407 1.00 94.44 96 ALA A N 1
ATOM 743 C CA . ALA A 1 96 ? -0.471 2.422 13.567 1.00 94.44 96 ALA A CA 1
ATOM 744 C C . ALA A 1 96 ? 0.866 2.619 14.304 1.00 94.44 96 ALA A C 1
ATOM 746 O O . ALA A 1 96 ? 1.919 2.334 13.737 1.00 94.44 96 ALA A O 1
ATOM 747 N N . GLY A 1 97 ? 0.821 3.046 15.572 1.00 92.00 97 GLY A N 1
ATOM 748 C CA . GLY A 1 97 ? 2.009 3.230 16.410 1.00 92.00 97 GLY A CA 1
ATOM 749 C C . GLY A 1 97 ? 2.806 1.940 16.617 1.00 92.00 97 GLY A C 1
ATOM 750 O O . GLY A 1 97 ? 4.023 1.940 16.451 1.00 92.00 97 GLY A O 1
ATOM 751 N N . GLU A 1 98 ? 2.129 0.823 16.892 1.00 93.06 98 GLU A N 1
ATOM 752 C CA . GLU A 1 98 ? 2.773 -0.494 17.021 1.00 93.06 98 GLU A CA 1
ATOM 753 C C . GLU A 1 98 ? 3.486 -0.923 15.732 1.00 93.06 98 GLU A C 1
ATOM 755 O O . GLU A 1 98 ? 4.598 -1.455 15.770 1.00 93.06 98 GLU A O 1
ATOM 760 N N . ILE A 1 99 ? 2.866 -0.680 14.573 1.00 92.31 99 ILE A N 1
ATOM 761 C CA . ILE A 1 99 ? 3.462 -1.009 13.273 1.00 92.31 99 ILE A CA 1
ATOM 762 C C . ILE A 1 99 ? 4.691 -0.133 13.001 1.00 92.31 99 ILE A C 1
ATOM 764 O O . ILE A 1 99 ? 5.717 -0.661 12.576 1.00 92.31 99 ILE A O 1
ATOM 768 N N . LEU A 1 100 ? 4.622 1.174 13.264 1.00 89.88 100 LEU A N 1
ATOM 769 C CA . LEU A 1 100 ? 5.759 2.084 13.077 1.00 89.88 100 LEU A CA 1
ATOM 770 C C . LEU A 1 100 ? 6.935 1.715 13.989 1.00 89.88 100 LEU A C 1
ATOM 772 O O . LEU A 1 100 ? 8.066 1.624 13.521 1.00 89.88 100 LEU A O 1
ATOM 776 N N . PHE A 1 101 ? 6.664 1.373 15.251 1.00 89.38 101 PHE A N 1
ATOM 777 C CA . PHE A 1 101 ? 7.697 0.905 16.176 1.00 89.38 101 PHE A CA 1
ATOM 778 C C . PHE A 1 101 ? 8.415 -0.359 15.668 1.00 89.38 101 PHE A C 1
ATOM 780 O O . PHE A 1 101 ? 9.628 -0.512 15.843 1.00 89.38 101 PHE A O 1
ATOM 787 N N . ARG A 1 102 ? 7.690 -1.265 14.992 1.00 86.12 102 ARG A N 1
ATOM 788 C CA . ARG A 1 102 ? 8.296 -2.438 14.339 1.00 86.12 102 ARG A CA 1
ATOM 789 C C . ARG A 1 102 ? 9.235 -2.049 13.196 1.00 86.12 102 ARG A C 1
ATOM 791 O O . ARG A 1 102 ? 10.249 -2.722 13.036 1.00 86.12 102 ARG A O 1
ATOM 798 N N . ILE A 1 103 ? 8.913 -1.010 12.421 1.00 85.50 103 ILE A N 1
ATOM 799 C CA . ILE A 1 103 ? 9.784 -0.505 11.346 1.00 85.50 103 ILE A CA 1
ATOM 800 C C . ILE A 1 103 ? 11.093 0.014 11.948 1.00 85.50 103 ILE A C 1
ATOM 802 O O . ILE A 1 103 ? 12.164 -0.447 11.556 1.00 85.50 103 ILE A O 1
ATOM 806 N N . ASP A 1 104 ? 11.013 0.894 12.949 1.00 79.50 104 ASP A N 1
ATOM 807 C CA . ASP A 1 104 ? 12.195 1.484 13.596 1.00 79.50 104 ASP A CA 1
ATOM 808 C C . ASP A 1 104 ? 13.084 0.407 14.232 1.00 79.50 104 ASP A C 1
ATOM 810 O O . ASP A 1 104 ? 14.303 0.395 14.052 1.00 79.50 104 ASP A O 1
ATOM 814 N N . SER A 1 105 ? 12.463 -0.573 14.895 1.00 80.12 105 SER A N 1
ATOM 815 C CA . SER A 1 105 ? 13.170 -1.707 15.499 1.00 80.12 105 SER A CA 1
ATOM 816 C C . SER A 1 105 ? 13.895 -2.589 14.473 1.00 80.12 105 SER A C 1
ATOM 818 O O . SER A 1 105 ? 14.900 -3.215 14.808 1.00 80.12 105 SER A O 1
ATOM 820 N N . GLN A 1 106 ? 13.397 -2.690 13.237 1.00 76.75 106 GLN A N 1
ATOM 821 C CA . GLN A 1 10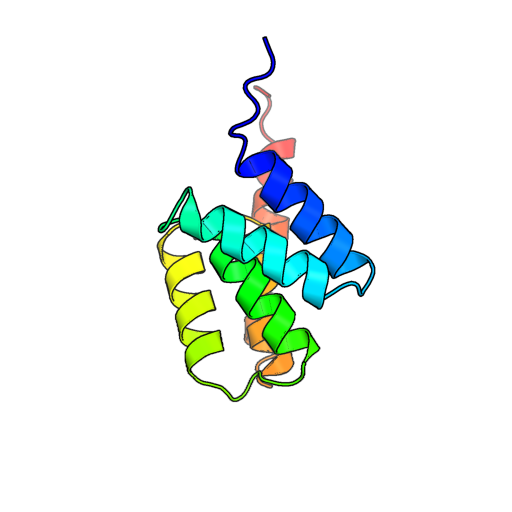6 ? 14.078 -3.426 12.164 1.00 76.75 106 GLN A CA 1
ATOM 822 C C . GLN A 1 106 ? 15.258 -2.637 11.604 1.00 76.75 106 GLN A C 1
ATOM 824 O O . GLN A 1 106 ? 16.313 -3.215 11.364 1.00 76.75 106 GLN A O 1
ATOM 829 N N . ILE A 1 107 ? 15.089 -1.327 11.428 1.00 70.50 107 ILE A N 1
ATOM 830 C CA . ILE A 1 107 ? 16.135 -0.440 10.919 1.00 70.50 107 ILE A CA 1
ATOM 831 C C . ILE A 1 107 ? 17.332 -0.417 11.878 1.00 70.50 107 ILE A C 1
ATOM 833 O O . ILE A 1 107 ? 18.462 -0.589 11.433 1.00 70.50 107 ILE A O 1
ATOM 837 N N . ILE A 1 108 ? 17.090 -0.285 13.186 1.00 73.25 108 ILE A N 1
ATOM 838 C CA . ILE A 1 108 ? 18.149 -0.287 14.211 1.00 73.25 108 ILE A CA 1
ATOM 839 C C . ILE A 1 108 ? 18.962 -1.590 14.166 1.00 73.25 108 ILE A C 1
ATOM 841 O O . ILE A 1 108 ? 20.186 -1.547 14.123 1.00 73.25 108 ILE A O 1
ATOM 845 N N . LYS A 1 109 ? 18.298 -2.749 14.056 1.00 70.69 109 LYS A N 1
ATOM 846 C CA . LYS A 1 109 ? 18.984 -4.050 13.955 1.00 70.69 109 LYS A CA 1
ATOM 847 C C . LYS A 1 109 ? 19.910 -4.179 12.744 1.00 70.69 109 LYS A C 1
ATOM 849 O O . LYS A 1 109 ? 20.872 -4.927 12.828 1.00 70.69 109 LYS A O 1
ATOM 854 N N . ILE A 1 110 ? 19.615 -3.502 11.632 1.00 64.81 110 ILE A N 1
ATOM 855 C CA . ILE A 1 110 ? 20.474 -3.519 10.436 1.00 64.81 110 ILE A CA 1
ATOM 856 C C . ILE A 1 110 ? 21.771 -2.743 10.691 1.00 64.81 110 ILE A C 1
ATOM 858 O O . ILE A 1 110 ? 22.822 -3.148 10.211 1.00 64.81 110 ILE A O 1
ATOM 862 N N . PHE A 1 111 ? 21.705 -1.638 11.436 1.00 63.16 111 PHE A N 1
ATOM 863 C CA . PHE A 1 111 ? 22.876 -0.811 11.744 1.00 63.16 111 PHE A CA 1
ATOM 864 C C . PHE A 1 111 ? 23.734 -1.367 12.884 1.00 63.16 111 PHE A C 1
ATOM 866 O O . PHE A 1 111 ? 24.918 -1.051 12.956 1.00 63.16 111 PHE A O 1
ATOM 873 N N . ASP A 1 112 ? 23.149 -2.206 13.737 1.00 66.88 112 ASP A N 1
ATOM 874 C CA . ASP A 1 112 ? 23.845 -2.880 14.833 1.00 66.88 112 ASP A CA 1
ATOM 875 C C . ASP A 1 112 ? 24.471 -4.234 14.422 1.00 66.88 112 ASP A C 1
ATOM 877 O O . ASP A 1 112 ? 25.017 -4.926 15.283 1.00 66.88 112 ASP A O 1
ATOM 881 N N . ASP A 1 113 ? 24.407 -4.642 13.144 1.00 64.06 113 ASP A N 1
ATOM 882 C CA . ASP A 1 113 ? 25.049 -5.872 12.652 1.00 64.06 113 ASP A CA 1
ATOM 883 C C . ASP A 1 113 ? 26.523 -5.602 12.278 1.00 64.06 113 ASP A C 1
ATOM 885 O O . ASP A 1 113 ? 26.783 -4.938 11.273 1.00 64.06 113 ASP A O 1
ATOM 889 N N . PRO A 1 114 ? 27.511 -6.103 13.048 1.00 60.12 114 PRO A N 1
ATOM 890 C CA . PRO A 1 114 ? 28.929 -5.804 12.833 1.00 60.12 114 PRO A CA 1
ATOM 891 C C . PRO A 1 114 ? 29.532 -6.458 11.575 1.00 60.12 114 PRO A C 1
ATOM 893 O O . PRO A 1 114 ? 30.735 -6.323 11.347 1.00 60.12 114 PRO A O 1
ATOM 896 N N . TRP A 1 115 ? 28.735 -7.193 10.788 1.00 66.81 115 TRP A N 1
ATOM 897 C CA . TRP A 1 115 ? 29.164 -7.867 9.556 1.00 66.81 115 TRP A CA 1
ATOM 898 C C . TRP A 1 115 ? 28.497 -7.334 8.273 1.00 66.81 115 TRP A C 1
ATOM 900 O O . TRP A 1 115 ? 28.675 -7.936 7.209 1.00 66.81 115 TRP A O 1
ATOM 910 N N . LEU A 1 116 ? 27.774 -6.211 8.358 1.00 57.06 116 LEU A N 1
ATOM 911 C CA . LEU A 1 116 ? 27.480 -5.309 7.232 1.00 57.06 116 LEU A CA 1
ATOM 912 C C . LEU A 1 116 ? 28.473 -4.138 7.221 1.00 57.06 116 LEU A C 1
ATOM 914 O O . LEU A 1 116 ? 28.839 -3.715 6.100 1.00 57.06 116 LEU A O 1
#

pLDDT: mean 89.76, std 13.39, range [35.72, 98.31]

Radius of gyration: 14.82 Å; Cα contacts (8 Å, |Δi|>4): 137; chains: 1; bounding box: 43×26×38 Å

Secondary structure (DSSP, 8-state):
---S--HHHHHHHHHHHHHTT-HHHHHHHHHHHHHH-TT-HHHHHHHHHHHHHTT-TT-HHHHHHHHHHHHH-TT-HHHHHHHHHHHHHTT-HHHHHHHHHHHHHHHHHHHT-TT-

InterPro domains:
  IPR011990 Tetratricopeptide-like helical domain superfamily [G3DSA:1.25.40.10] (1-109)
  IPR011990 Tetratricopeptide-like helical domain superfamily [SSF48452] (3-99)
  IPR019734 Tetratricopeptide repeat [PS50005] (7-40)

Sequence (116 aa):
SASPNNTQVAFLFGFFEMRSGKLKEAETRFQRCLRLEPNSSKALAGLAEIRLHQGLESNAEVGNMILKAVERSPNDPFVLHASAFFSWKSGKPSQAGEILFRIDSQIIKIFDDPWL

Nearest PDB structures (foldseek):
  5lyp-assembly1_A  TM=7.730E-01  e=3.510E-03  Saccharomyces cerevisiae
  8arc-assembly2_C  TM=6.934E-01  e=6.848E-03  Photorhabdus laumondii subsp. laumondii TTO1
  7kw7-assembly1_E  TM=6.574E-01  e=2.606E-02  Homo sapiens
  3mkr-assembly1_A  TM=7.921E-01  e=9.920E-02  Bos taurus
  5a1v-assembly1_Q  TM=7.988E-01  e=1.099E-01  Mus musculus